Protein AF-A0A8S1B0N4-F1 (afdb_monomer)

Sequence (162 aa):
MASIFTPAFHQAATTGRGVELFKCTGIVPWNPNIFTDVDFLASDVTEREDPEENQNTQSVVSSNRKHKKSEVISSSPYKTQLEKENEQKNVPKSEPKTKKIKTVRKPKTNNKKKIWRCGGCNEVYKEPIVEDWIACNTCKEWWHENCSDYNGSGAFICNVCK

Radius of gyration: 32.25 Å; Cα contacts (8 Å, |Δi|>4): 72; chains: 1; bounding box: 68×70×71 Å

Organism: Arctia plantaginis (NCBI:txid874455)

Foldseek 3Di:
DPVVPVVVCVVCPDVVNVVVVCVVVVVADPDNPPDDVVNVVVVVVVPDPDPDPDDDDDDDDDPPDDDDDDDPPPVPVVNVVVVVVPPPPDDDDDDDDDDDDDDPDDPPPPPPDDWAAAPQPRDTDDPPDDFDWDAAPPPRHIHTPVSAPDDPDDGGHGPVRD

InterPro domains:
  IPR001965 Zinc finger, PHD-type [SM00249] (117-162)
  IPR011011 Zinc finger, FYVE/PHD-type [SSF57903] (93-162)
  IPR013083 Zinc finger, RING/FYVE/PHD-type [G3DSA:3.30.40.10] (99-162)
  IPR019786 Zinc finger, PHD-type, conserved site [PS01359] (118-161)

Secondary structure (DSSP, 8-state):
--TTHHHHHHHHS-HHHHHHHHHHH--S-SSGGGS-HHHHHHHHTT-----------------S--------TT--TTHHHHHHHHGGG---------------------------BBTTT-PBP-SSP-S-EEE-TTT--EEEGGGTT--SSS----TT--

pLDDT: mean 72.36, std 16.92, range [35.69, 93.06]

Structure (mmCIF, N/CA/C/O backbone):
data_AF-A0A8S1B0N4-F1
#
_entry.id   AF-A0A8S1B0N4-F1
#
loop_
_atom_site.group_PDB
_atom_site.id
_atom_site.type_symbol
_atom_site.label_atom_id
_atom_site.label_alt_id
_atom_site.label_comp_id
_atom_site.label_asym_id
_atom_site.label_entity_id
_atom_site.label_seq_id
_atom_site.pdbx_PDB_ins_code
_atom_site.Cartn_x
_atom_site.Cartn_y
_atom_site.Cartn_z
_atom_site.occupancy
_atom_site.B_iso_or_equiv
_atom_site.auth_seq_id
_atom_site.auth_comp_id
_atom_site.auth_asym_id
_atom_site.auth_atom_id
_atom_site.pdbx_PDB_model_num
ATOM 1 N N . MET A 1 1 ? 13.083 10.567 36.120 1.00 51.34 1 MET A N 1
ATOM 2 C CA . MET A 1 1 ? 11.897 9.700 35.935 1.00 51.34 1 MET A CA 1
ATOM 3 C C . MET A 1 1 ? 12.299 8.498 35.083 1.00 51.34 1 MET A C 1
ATOM 5 O O . MET A 1 1 ? 12.843 8.734 34.018 1.00 51.34 1 MET A O 1
ATOM 9 N N . ALA A 1 2 ? 12.082 7.251 35.528 1.00 63.72 2 ALA A N 1
ATOM 10 C CA . ALA A 1 2 ? 12.461 6.053 34.745 1.00 63.72 2 ALA A CA 1
ATOM 11 C C . ALA A 1 2 ? 11.535 4.826 34.924 1.00 63.72 2 ALA A C 1
ATOM 13 O O . ALA A 1 2 ? 11.424 4.015 34.012 1.00 63.72 2 ALA A O 1
ATOM 14 N N . SER A 1 3 ? 10.825 4.711 36.056 1.00 76.69 3 SER A N 1
ATOM 15 C CA . SER A 1 3 ? 10.069 3.503 36.458 1.00 76.69 3 SER A CA 1
ATOM 16 C C . SER A 1 3 ? 8.996 3.008 35.466 1.00 76.69 3 SER A C 1
ATOM 18 O O . SER A 1 3 ? 8.614 1.845 35.504 1.00 76.69 3 SER A O 1
ATOM 20 N N . ILE A 1 4 ? 8.511 3.867 34.562 1.00 86.62 4 ILE A N 1
ATOM 21 C CA . ILE A 1 4 ? 7.496 3.508 33.553 1.00 86.62 4 ILE A CA 1
ATOM 22 C C . ILE A 1 4 ? 8.135 2.853 32.313 1.00 86.62 4 ILE A C 1
ATOM 24 O O . ILE A 1 4 ? 7.508 2.016 31.668 1.00 86.62 4 ILE A O 1
ATOM 28 N N . PHE A 1 5 ? 9.388 3.194 31.987 1.00 87.56 5 PHE A N 1
ATOM 29 C CA . PHE A 1 5 ? 10.057 2.706 30.778 1.00 87.56 5 PHE A CA 1
ATOM 30 C C . PHE A 1 5 ? 10.358 1.207 30.860 1.00 87.56 5 PHE A C 1
ATOM 32 O O . PHE A 1 5 ? 9.980 0.459 29.966 1.00 87.56 5 PHE A O 1
ATOM 39 N N . THR A 1 6 ? 10.976 0.751 31.952 1.00 87.75 6 THR A N 1
ATOM 40 C CA . THR A 1 6 ? 11.396 -0.647 32.141 1.00 87.75 6 THR A CA 1
ATOM 41 C C . THR A 1 6 ? 10.267 -1.682 31.965 1.00 87.75 6 THR A C 1
ATOM 43 O O . THR A 1 6 ? 10.451 -2.601 31.165 1.00 87.75 6 THR A O 1
ATOM 46 N N . PRO A 1 7 ? 9.087 -1.576 32.620 1.00 89.56 7 PRO A N 1
ATOM 47 C CA . PRO A 1 7 ? 8.009 -2.550 32.425 1.00 89.56 7 PRO A CA 1
ATOM 48 C C . PRO A 1 7 ? 7.427 -2.513 31.003 1.00 89.56 7 PRO A C 1
ATOM 50 O O . PRO A 1 7 ? 7.186 -3.572 30.424 1.00 89.56 7 PRO A O 1
ATOM 53 N N . ALA A 1 8 ? 7.262 -1.325 30.410 1.00 88.38 8 ALA A N 1
ATOM 54 C CA . ALA A 1 8 ? 6.792 -1.189 29.030 1.00 88.38 8 ALA A CA 1
ATOM 55 C C . ALA A 1 8 ? 7.793 -1.786 28.024 1.00 88.38 8 ALA A C 1
ATOM 57 O O . ALA A 1 8 ? 7.397 -2.478 27.085 1.00 88.38 8 ALA A O 1
ATOM 58 N N . PHE A 1 9 ? 9.094 -1.582 28.253 1.00 90.19 9 PHE A N 1
ATOM 59 C CA . PHE A 1 9 ? 10.162 -2.151 27.439 1.00 90.19 9 PHE A CA 1
ATOM 60 C C . PHE A 1 9 ? 10.172 -3.680 27.510 1.00 90.19 9 PHE A C 1
ATOM 62 O O . PHE A 1 9 ? 10.167 -4.315 26.463 1.00 90.19 9 PHE A O 1
ATOM 69 N N . HIS A 1 10 ? 10.101 -4.294 28.698 1.00 88.25 10 HIS A N 1
ATOM 70 C CA . HIS A 1 10 ? 10.035 -5.760 28.806 1.00 88.25 10 HIS A CA 1
ATOM 71 C C . HIS A 1 10 ? 8.773 -6.353 28.155 1.00 88.25 10 HIS A C 1
ATOM 73 O O . HIS A 1 10 ? 8.847 -7.412 27.530 1.00 88.25 10 HIS A O 1
ATOM 79 N N . GLN A 1 11 ? 7.630 -5.664 28.241 1.00 87.44 11 GLN A N 1
ATOM 80 C CA . GLN A 1 11 ? 6.397 -6.094 27.576 1.00 87.44 11 GLN A CA 1
ATOM 81 C C . GLN A 1 11 ? 6.501 -6.025 26.039 1.00 87.44 11 GLN A C 1
ATOM 83 O O . GLN A 1 11 ? 5.930 -6.870 25.349 1.00 87.44 11 GLN A O 1
ATOM 88 N N . ALA A 1 12 ? 7.241 -5.054 25.493 1.00 86.56 12 ALA A N 1
ATOM 89 C CA . ALA A 1 12 ? 7.478 -4.923 24.055 1.00 86.56 12 ALA A CA 1
ATOM 90 C C . ALA A 1 12 ? 8.588 -5.862 23.540 1.00 86.56 12 ALA A C 1
ATOM 92 O O . ALA A 1 12 ? 8.402 -6.548 22.535 1.00 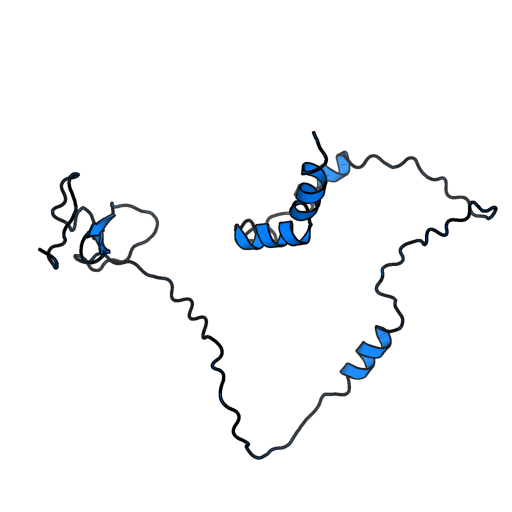86.56 12 ALA A O 1
ATOM 93 N N . ALA A 1 13 ? 9.719 -5.937 24.245 1.00 88.00 13 ALA A N 1
ATOM 94 C CA . ALA A 1 13 ? 10.935 -6.670 23.876 1.00 88.00 13 ALA A CA 1
ATOM 95 C C . ALA A 1 13 ? 10.858 -8.187 24.159 1.00 88.00 13 ALA A C 1
ATOM 97 O O . ALA A 1 13 ? 11.845 -8.826 24.519 1.00 88.00 13 ALA A O 1
ATOM 98 N N . THR A 1 14 ? 9.676 -8.784 23.999 1.00 91.62 14 THR A N 1
ATOM 99 C CA . THR A 1 14 ? 9.474 -10.233 24.114 1.00 91.62 14 THR A CA 1
ATOM 100 C C . THR A 1 14 ? 9.731 -10.907 22.764 1.00 91.62 14 THR A C 1
ATOM 102 O O . THR A 1 14 ? 9.144 -10.522 21.753 1.00 91.62 14 THR A O 1
ATOM 105 N N . THR A 1 15 ? 10.553 -11.962 22.733 1.00 83.88 15 THR A N 1
ATOM 106 C CA . THR A 1 15 ? 10.945 -12.680 21.499 1.00 83.88 15 THR A CA 1
ATOM 107 C C . THR A 1 15 ? 9.752 -13.163 20.670 1.00 83.88 15 THR A C 1
ATOM 109 O O . THR A 1 15 ? 9.739 -12.991 19.453 1.00 83.88 15 THR A O 1
ATOM 112 N N . GLY A 1 16 ? 8.702 -13.679 21.319 1.00 85.12 16 GLY A N 1
ATOM 113 C CA . GLY A 1 16 ? 7.449 -14.057 20.653 1.00 85.12 16 GLY A CA 1
ATOM 114 C C . GLY A 1 16 ? 6.786 -12.898 19.900 1.00 85.12 16 GLY A C 1
ATOM 115 O O . GLY A 1 16 ? 6.278 -13.098 18.799 1.00 85.12 16 GLY A O 1
ATOM 116 N N . ARG A 1 17 ? 6.871 -11.670 20.430 1.00 85.94 17 ARG A N 1
ATOM 117 C CA . ARG A 1 17 ? 6.343 -10.464 19.777 1.00 85.94 17 ARG A CA 1
ATOM 118 C C . ARG A 1 17 ? 7.204 -10.038 18.586 1.00 85.94 17 ARG A C 1
ATOM 120 O O . ARG A 1 17 ? 6.657 -9.616 17.574 1.00 85.94 17 ARG A O 1
ATOM 127 N N . GLY A 1 18 ? 8.521 -10.245 18.657 1.00 85.69 18 GLY A N 1
ATOM 128 C CA . GLY A 1 18 ? 9.422 -10.138 17.502 1.00 85.69 18 GLY A CA 1
ATOM 129 C C . GLY A 1 18 ? 9.050 -11.114 16.378 1.00 85.69 18 GLY A C 1
ATOM 130 O O . GLY A 1 18 ? 8.873 -10.705 15.235 1.00 85.69 18 GLY A O 1
ATOM 131 N N . VAL A 1 19 ? 8.828 -12.392 16.705 1.00 83.25 19 VAL A N 1
ATOM 132 C CA . VAL A 1 19 ? 8.385 -13.417 15.736 1.00 83.25 19 VAL A CA 1
ATOM 133 C C . VAL A 1 19 ? 7.019 -13.082 15.116 1.00 83.25 19 VAL A C 1
ATOM 135 O O . VAL A 1 19 ? 6.793 -13.350 13.936 1.00 83.25 19 VAL A O 1
ATOM 138 N N . GLU A 1 20 ? 6.099 -12.486 15.876 1.00 83.38 20 GLU A N 1
ATOM 139 C CA . GLU A 1 20 ? 4.826 -11.977 15.346 1.00 83.38 20 GLU A CA 1
ATOM 140 C C . GLU A 1 20 ? 5.002 -10.752 14.438 1.00 83.38 20 GLU A C 1
ATOM 142 O O . GLU A 1 20 ? 4.301 -10.652 13.430 1.00 83.38 20 GLU A O 1
ATOM 147 N N . LEU A 1 21 ? 5.951 -9.858 14.737 1.00 83.06 21 LEU A N 1
ATOM 148 C CA . LEU A 1 21 ? 6.275 -8.720 13.874 1.00 83.06 21 LEU A CA 1
ATOM 149 C C . LEU A 1 21 ? 6.772 -9.188 12.502 1.00 83.06 21 LEU A C 1
ATOM 151 O O . LEU A 1 21 ? 6.181 -8.776 11.511 1.00 83.06 21 LEU A O 1
ATOM 155 N N . PHE A 1 22 ? 7.746 -10.105 12.419 1.00 82.31 22 PHE A N 1
ATOM 156 C CA . PHE A 1 22 ? 8.220 -10.646 11.129 1.00 82.31 22 PHE A CA 1
ATOM 157 C C . PHE A 1 22 ? 7.095 -11.298 10.301 1.00 82.31 22 PHE A C 1
ATOM 159 O O . PHE A 1 22 ? 7.021 -11.111 9.086 1.00 82.31 22 PHE A O 1
ATOM 166 N N . LYS A 1 23 ? 6.163 -12.006 10.958 1.00 79.38 23 LYS A N 1
ATOM 167 C CA . LYS A 1 23 ? 4.968 -12.584 10.309 1.00 79.38 23 LYS A CA 1
ATOM 168 C C . LYS A 1 23 ? 3.981 -11.529 9.797 1.00 79.38 23 LYS A C 1
ATOM 170 O O . LYS A 1 23 ? 3.267 -11.800 8.837 1.00 79.38 23 LYS A O 1
ATOM 175 N N . CYS A 1 24 ? 3.904 -10.368 10.447 1.00 76.94 24 CYS A N 1
ATOM 176 C CA . CYS A 1 24 ? 2.967 -9.295 10.108 1.00 76.94 24 CYS A CA 1
ATOM 177 C C . CYS A 1 24 ? 3.533 -8.329 9.054 1.00 76.94 24 CYS A C 1
ATOM 179 O O . CYS A 1 24 ? 2.809 -7.900 8.160 1.00 76.94 24 CYS A O 1
ATOM 181 N N . THR A 1 25 ? 4.827 -8.007 9.129 1.00 79.19 25 THR A N 1
ATOM 182 C CA . THR A 1 25 ? 5.507 -7.108 8.182 1.00 79.19 25 THR A CA 1
ATOM 183 C C . THR A 1 25 ? 5.830 -7.772 6.848 1.00 79.19 25 THR A C 1
ATOM 185 O O . THR A 1 25 ? 6.116 -7.072 5.882 1.00 79.19 25 THR A O 1
ATOM 188 N N . GLY A 1 26 ? 5.824 -9.108 6.785 1.00 73.50 26 GLY A N 1
ATOM 189 C CA . GLY A 1 26 ? 6.269 -9.844 5.603 1.00 73.50 26 GLY A CA 1
ATOM 190 C C . GLY A 1 26 ? 7.785 -9.792 5.389 1.00 73.50 26 GLY A C 1
ATOM 191 O O . GLY A 1 26 ? 8.249 -10.162 4.314 1.00 73.50 26 GLY A O 1
ATOM 192 N N . ILE A 1 27 ? 8.564 -9.372 6.397 1.00 78.62 27 ILE A N 1
ATOM 193 C CA . ILE A 1 27 ? 10.034 -9.430 6.382 1.00 78.62 27 ILE A CA 1
ATOM 194 C C . ILE A 1 27 ? 10.455 -10.883 6.654 1.00 78.62 27 ILE A C 1
ATOM 196 O O . ILE A 1 27 ? 10.938 -11.246 7.725 1.00 78.62 27 ILE A O 1
ATOM 200 N N . VAL A 1 28 ? 10.200 -11.730 5.660 1.00 73.69 28 VAL A N 1
ATOM 201 C CA . VAL A 1 28 ? 10.641 -13.119 5.551 1.00 73.69 28 VAL A CA 1
ATOM 202 C C . VAL A 1 28 ? 11.097 -13.301 4.102 1.00 73.69 28 VAL A C 1
ATOM 204 O O . VAL A 1 28 ? 10.312 -13.011 3.196 1.00 73.69 28 VAL A O 1
ATOM 207 N N . PRO A 1 29 ? 12.335 -13.754 3.842 1.00 71.50 29 PRO A N 1
ATOM 208 C CA . PRO A 1 29 ? 12.794 -14.001 2.482 1.00 71.50 29 PRO A CA 1
ATOM 209 C C . PRO A 1 29 ? 11.877 -14.954 1.710 1.00 71.50 29 PRO A C 1
ATOM 211 O O . PRO A 1 29 ? 11.521 -16.024 2.201 1.00 71.50 29 PRO A O 1
ATOM 214 N N . TRP A 1 30 ? 11.540 -14.595 0.467 1.00 74.06 30 TRP A N 1
ATOM 215 C CA . TRP A 1 30 ? 10.764 -15.465 -0.427 1.00 74.06 30 TRP A CA 1
ATOM 216 C C . TRP A 1 30 ? 11.502 -16.778 -0.747 1.00 74.06 30 TRP A C 1
ATOM 218 O O . TRP A 1 30 ? 10.879 -17.826 -0.903 1.00 74.06 30 TRP A O 1
ATOM 228 N N . ASN A 1 31 ? 12.837 -16.726 -0.802 1.00 83.31 31 ASN A N 1
ATOM 229 C CA . ASN A 1 31 ? 13.703 -17.900 -0.769 1.00 83.31 31 ASN A CA 1
ATOM 230 C C . ASN A 1 31 ? 14.249 -18.070 0.665 1.00 83.31 31 ASN A C 1
ATOM 232 O O . ASN A 1 31 ? 15.051 -17.232 1.075 1.00 83.31 31 ASN A O 1
ATOM 236 N N . PRO A 1 32 ? 13.881 -19.124 1.420 1.00 80.44 32 PRO A N 1
ATOM 237 C CA . PRO A 1 32 ? 14.426 -19.351 2.763 1.00 80.44 32 PRO A CA 1
ATOM 238 C C . PRO A 1 32 ? 15.937 -19.629 2.746 1.00 80.44 32 PRO A C 1
ATOM 240 O O . PRO A 1 32 ? 16.618 -19.333 3.720 1.00 80.44 32 PRO A O 1
ATOM 243 N N . ASN A 1 33 ? 16.464 -20.116 1.619 1.00 84.31 33 ASN A N 1
ATOM 244 C CA . ASN A 1 33 ? 17.877 -20.417 1.403 1.00 84.31 33 ASN A CA 1
ATOM 245 C C . ASN A 1 33 ? 18.588 -19.241 0.698 1.00 84.31 33 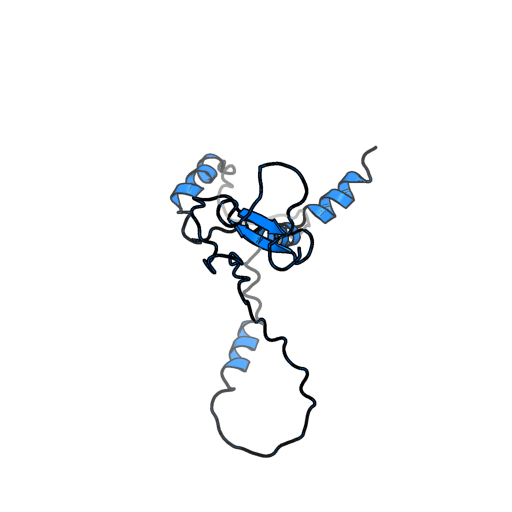ASN A C 1
ATOM 247 O O . ASN A 1 33 ? 19.387 -19.460 -0.212 1.00 84.31 33 ASN A O 1
ATOM 251 N N . ILE A 1 34 ? 18.211 -17.990 1.007 1.00 87.50 34 ILE A N 1
ATOM 252 C CA . ILE A 1 34 ? 18.908 -16.796 0.488 1.00 87.50 34 ILE A CA 1
ATOM 253 C C . ILE A 1 34 ? 20.172 -16.474 1.290 1.00 87.50 34 ILE A C 1
ATOM 255 O O . ILE A 1 34 ? 21.099 -15.893 0.743 1.00 87.50 34 ILE A O 1
ATOM 259 N N . PHE A 1 35 ? 20.189 -16.859 2.568 1.00 86.56 35 PHE A N 1
ATOM 260 C CA . PHE A 1 35 ? 21.353 -16.771 3.437 1.00 86.56 35 PHE A CA 1
ATOM 261 C C . PHE A 1 35 ? 22.080 -18.112 3.419 1.00 86.56 35 PHE A C 1
ATOM 263 O O . PHE A 1 35 ? 21.452 -19.172 3.502 1.00 86.56 35 PHE A O 1
ATOM 270 N N . THR A 1 36 ? 23.396 -18.047 3.305 1.00 88.44 36 THR A N 1
ATOM 271 C CA . THR A 1 36 ? 24.329 -19.171 3.347 1.00 88.44 36 THR A CA 1
ATOM 272 C C . THR A 1 36 ? 25.183 -19.072 4.606 1.00 88.44 36 THR A C 1
ATOM 274 O O . THR A 1 36 ? 25.275 -18.006 5.208 1.00 88.44 36 THR A O 1
ATOM 277 N N . ASP A 1 37 ? 25.864 -20.151 4.991 1.00 87.25 37 ASP A N 1
ATOM 278 C CA . ASP A 1 37 ? 26.751 -20.140 6.165 1.00 87.25 37 ASP A CA 1
ATOM 279 C C . ASP A 1 37 ? 27.867 -19.073 6.050 1.00 87.25 37 ASP A C 1
ATOM 281 O O . ASP A 1 37 ? 28.323 -18.528 7.051 1.00 87.25 37 ASP A O 1
ATOM 285 N N . VAL A 1 38 ? 28.241 -18.694 4.817 1.00 88.69 38 VAL A N 1
ATOM 286 C CA . VAL A 1 38 ? 29.211 -17.624 4.514 1.00 88.69 38 VAL A CA 1
ATOM 287 C C . VAL A 1 38 ? 28.724 -16.250 4.988 1.00 88.69 38 VAL A C 1
ATOM 289 O O . VAL A 1 38 ? 29.532 -15.444 5.447 1.00 88.69 38 VAL A O 1
ATOM 292 N N . ASP A 1 39 ? 27.416 -15.986 4.925 1.00 89.50 39 ASP A N 1
ATOM 293 C CA . ASP A 1 39 ? 26.814 -14.721 5.369 1.00 89.50 39 ASP A CA 1
ATOM 294 C C . ASP A 1 39 ? 26.852 -14.558 6.901 1.00 89.50 39 ASP A C 1
ATOM 296 O O . ASP A 1 39 ? 26.730 -13.442 7.409 1.00 89.50 39 ASP A O 1
ATOM 300 N N . PHE A 1 40 ? 27.050 -15.658 7.640 1.00 87.62 40 PHE A N 1
ATOM 301 C CA . PHE A 1 40 ? 27.140 -15.660 9.100 1.00 87.62 40 PHE A CA 1
ATOM 302 C C . PHE A 1 40 ? 28.573 -15.532 9.631 1.00 87.62 40 PHE A C 1
ATOM 304 O O . PHE A 1 40 ? 28.723 -15.069 10.751 1.00 87.62 40 PHE A O 1
ATOM 311 N N . LEU A 1 41 ? 29.623 -15.791 8.836 1.00 87.31 41 LEU A N 1
ATOM 312 C CA . LEU A 1 41 ? 31.041 -15.738 9.270 1.00 87.31 41 LEU A CA 1
ATOM 313 C C . LEU A 1 41 ? 31.475 -14.409 9.930 1.00 87.31 41 LEU A C 1
ATOM 315 O O . LEU A 1 41 ? 32.516 -14.336 10.582 1.00 87.31 41 LEU A O 1
ATOM 319 N N . ALA A 1 42 ? 30.695 -13.338 9.765 1.00 87.88 42 ALA A N 1
ATOM 320 C CA . ALA A 1 42 ? 30.895 -12.072 10.459 1.00 87.88 42 ALA A CA 1
ATOM 321 C C . ALA A 1 42 ? 30.602 -12.127 11.977 1.00 87.88 42 ALA A C 1
ATOM 323 O O . ALA A 1 42 ? 31.127 -11.278 12.700 1.00 87.88 42 ALA A O 1
ATOM 324 N N . SER A 1 43 ? 29.804 -13.083 12.481 1.00 82.94 43 SER A N 1
ATOM 325 C CA . SER A 1 43 ? 29.629 -13.286 13.930 1.00 82.94 43 SER A CA 1
ATOM 326 C C . SER A 1 43 ? 30.882 -13.853 14.577 1.00 82.94 43 SER A C 1
ATOM 328 O O . SER A 1 43 ? 31.285 -13.375 15.634 1.00 82.94 43 SER A O 1
ATOM 330 N N . ASP A 1 44 ? 31.529 -14.805 13.916 1.00 84.06 44 ASP A N 1
ATOM 331 C CA . ASP A 1 44 ? 32.626 -15.613 14.450 1.00 84.06 44 ASP A CA 1
ATOM 332 C C . ASP A 1 44 ? 33.843 -14.733 14.784 1.00 84.06 44 ASP A C 1
ATOM 334 O O . ASP A 1 44 ? 34.484 -14.894 15.815 1.00 84.06 44 ASP A O 1
ATOM 338 N N . VAL A 1 45 ? 34.089 -13.694 13.976 1.00 83.88 45 VAL A N 1
ATOM 339 C CA . VAL A 1 45 ? 35.126 -12.666 14.216 1.00 83.88 45 VAL A CA 1
ATOM 340 C C . VAL A 1 45 ? 34.831 -11.803 15.461 1.00 83.88 45 VAL A C 1
ATOM 342 O O . VAL A 1 45 ? 35.713 -11.106 15.968 1.00 83.88 45 VAL A O 1
ATOM 345 N N . THR A 1 46 ? 33.594 -11.824 15.966 1.00 81.75 46 THR A N 1
ATOM 346 C CA . THR A 1 46 ? 33.169 -11.115 17.186 1.00 81.75 46 THR A CA 1
ATOM 347 C C . THR A 1 46 ? 32.993 -12.021 18.404 1.00 81.75 46 THR A C 1
ATOM 349 O O . THR A 1 46 ? 32.927 -11.498 19.522 1.00 81.75 46 THR A O 1
ATOM 352 N N . GLU A 1 47 ? 32.981 -13.347 18.223 1.00 79.94 47 GLU A N 1
ATOM 353 C CA . GLU A 1 47 ? 33.082 -14.303 19.324 1.00 79.94 47 GLU A CA 1
ATOM 354 C C . GLU A 1 47 ? 34.501 -14.245 19.896 1.00 79.94 47 GLU A C 1
ATOM 356 O O . GLU A 1 47 ? 35.448 -14.856 19.406 1.00 79.94 47 GLU A O 1
ATOM 361 N N . ARG A 1 48 ? 34.662 -13.447 20.954 1.00 78.69 48 ARG A N 1
ATOM 362 C CA . ARG A 1 48 ? 35.868 -13.507 21.777 1.00 78.69 48 ARG A CA 1
ATOM 363 C C . ARG A 1 48 ? 35.860 -14.847 22.488 1.00 78.69 48 ARG A C 1
ATOM 365 O O . ARG A 1 48 ? 34.914 -15.126 23.218 1.00 78.69 48 ARG A O 1
ATOM 372 N N . GLU A 1 49 ? 36.926 -15.612 22.305 1.00 74.88 49 GLU A N 1
ATOM 373 C CA . GLU A 1 49 ? 37.210 -16.806 23.094 1.00 74.88 49 GLU A CA 1
ATOM 374 C C . GLU A 1 49 ? 37.097 -16.446 24.586 1.00 74.88 49 GLU A C 1
ATOM 376 O O . GLU A 1 49 ? 37.870 -15.629 25.100 1.00 74.88 49 GLU A O 1
ATOM 381 N N . ASP A 1 50 ? 36.098 -17.009 25.276 1.00 70.56 50 ASP A N 1
ATOM 382 C CA . ASP A 1 50 ? 36.029 -16.925 26.734 1.00 70.56 50 ASP A CA 1
ATOM 383 C C . ASP A 1 50 ? 37.316 -17.562 27.291 1.00 70.56 50 ASP A C 1
ATOM 385 O O . ASP A 1 50 ? 37.676 -18.665 26.867 1.00 70.56 50 ASP A O 1
ATOM 389 N N . PRO A 1 51 ? 38.043 -16.889 28.203 1.00 72.00 51 PRO A N 1
ATOM 390 C CA . PRO A 1 51 ? 39.385 -17.306 28.600 1.00 72.00 51 PRO A CA 1
ATOM 391 C C . PRO A 1 51 ? 39.358 -18.722 29.182 1.00 72.00 51 PRO A C 1
ATOM 393 O O . PRO A 1 51 ? 38.685 -18.960 30.185 1.00 72.00 51 PRO A O 1
ATOM 396 N N . GLU A 1 52 ? 40.084 -19.642 28.534 1.00 65.06 52 GLU A N 1
ATOM 397 C CA . GLU A 1 52 ? 39.911 -21.092 28.684 1.00 65.06 52 GLU A CA 1
ATOM 398 C C . GLU A 1 52 ? 39.803 -21.551 30.151 1.00 65.06 52 GLU A C 1
ATOM 400 O O . GLU A 1 52 ? 40.772 -21.491 30.918 1.00 65.06 52 GLU A O 1
ATOM 405 N N . GLU A 1 53 ? 38.636 -22.079 30.546 1.00 57.69 53 GLU A N 1
ATOM 406 C CA . GLU A 1 53 ? 38.477 -22.720 31.855 1.00 57.69 53 GLU A CA 1
ATOM 407 C C . GLU A 1 53 ? 39.226 -24.065 31.850 1.00 57.69 53 GLU A C 1
ATOM 409 O O . GLU A 1 53 ? 38.713 -25.106 31.432 1.00 57.69 53 GLU A O 1
ATOM 414 N N . ASN A 1 54 ? 40.491 -23.997 32.274 1.00 60.50 54 ASN A N 1
ATOM 415 C CA . ASN A 1 54 ? 41.480 -25.071 32.235 1.00 60.50 54 ASN A CA 1
ATOM 416 C C . ASN A 1 54 ? 40.924 -26.408 32.763 1.00 60.50 54 ASN A C 1
ATOM 418 O O . ASN A 1 54 ? 40.586 -26.554 33.942 1.00 60.50 54 ASN A O 1
ATOM 422 N N . GLN A 1 55 ? 40.852 -27.400 31.873 1.00 65.62 55 GLN A N 1
ATOM 423 C CA . GLN A 1 55 ? 40.195 -28.678 32.125 1.00 65.62 55 GLN A CA 1
ATOM 424 C C . GLN A 1 55 ? 41.040 -29.595 33.020 1.00 65.62 55 GLN A C 1
ATOM 426 O O . GLN A 1 55 ? 41.756 -30.472 32.536 1.00 65.62 55 GLN A O 1
ATOM 431 N N . ASN A 1 56 ? 40.896 -29.470 34.342 1.00 55.66 56 ASN A N 1
ATOM 432 C CA . ASN A 1 56 ? 41.329 -30.519 35.265 1.00 55.66 56 ASN A CA 1
ATOM 433 C C . ASN A 1 56 ? 40.240 -30.885 36.285 1.00 55.66 56 ASN A C 1
ATOM 435 O O . ASN A 1 56 ? 39.636 -30.038 36.940 1.00 55.66 56 ASN A O 1
ATOM 439 N N . THR A 1 57 ? 39.970 -32.182 36.406 1.00 57.91 57 THR A N 1
ATOM 440 C CA . THR A 1 57 ? 38.867 -32.729 37.197 1.00 57.91 57 THR A CA 1
ATOM 441 C C . THR A 1 57 ? 39.282 -33.037 38.634 1.00 57.91 57 THR A C 1
ATOM 443 O O . THR A 1 57 ? 40.066 -33.966 38.830 1.00 57.91 57 THR A O 1
ATOM 446 N N . GLN A 1 58 ? 38.657 -32.387 39.628 1.00 52.09 58 GLN A N 1
ATOM 447 C CA . GLN A 1 58 ? 38.031 -33.039 40.802 1.00 52.09 58 GLN A CA 1
ATOM 448 C C . GLN A 1 58 ? 37.377 -32.034 41.778 1.00 52.09 58 GLN A C 1
ATOM 450 O O . GLN A 1 58 ? 37.615 -30.833 41.730 1.00 52.09 58 GLN A O 1
ATOM 455 N N . SER A 1 59 ? 36.499 -32.546 42.648 1.00 47.94 59 SER A N 1
ATOM 456 C CA . SER A 1 59 ? 35.868 -31.850 43.790 1.00 47.94 59 SER A CA 1
ATOM 457 C C . SER A 1 59 ? 36.890 -31.428 44.866 1.00 47.94 59 SER A C 1
ATOM 459 O O . SER A 1 59 ? 37.942 -32.049 44.941 1.00 47.94 59 SER A O 1
ATOM 461 N N . VAL A 1 60 ? 36.663 -30.491 45.801 1.00 42.78 60 VAL A N 1
ATOM 462 C CA . VAL A 1 60 ? 35.450 -29.848 46.392 1.00 42.78 60 VAL A CA 1
ATOM 463 C C . VAL A 1 60 ? 35.796 -28.354 46.720 1.00 42.78 60 VAL A C 1
ATOM 465 O O . VAL A 1 60 ? 36.893 -27.931 46.387 1.00 42.78 60 VAL A O 1
ATOM 468 N N . VAL A 1 61 ? 35.003 -27.446 47.325 1.00 43.88 61 VAL A N 1
ATOM 469 C CA . VAL A 1 61 ? 33.841 -27.489 48.253 1.00 43.88 61 VAL A CA 1
ATOM 470 C C . VAL A 1 61 ? 32.777 -26.429 47.854 1.00 43.88 61 VAL A C 1
ATOM 472 O O . VAL A 1 61 ? 33.018 -25.548 47.038 1.00 43.88 61 VAL A O 1
ATOM 475 N N . SER A 1 62 ? 31.581 -26.508 48.444 1.00 44.56 62 SER A N 1
ATOM 476 C CA . SER A 1 62 ? 30.413 -25.627 48.273 1.00 44.56 62 SER A CA 1
ATOM 477 C C . SER A 1 62 ? 30.614 -24.109 48.469 1.00 44.56 62 SER A C 1
ATOM 479 O O . SER A 1 62 ? 30.955 -23.660 49.560 1.00 44.56 62 SER A O 1
ATOM 481 N N . SER A 1 63 ? 30.080 -23.322 47.527 1.00 47.16 63 SER A N 1
ATOM 482 C CA . SER A 1 63 ? 29.114 -22.263 47.870 1.00 47.16 63 SER A CA 1
ATOM 483 C C . SER A 1 63 ? 27.727 -22.700 47.386 1.00 47.16 63 SER A C 1
ATOM 485 O O . SER A 1 63 ? 27.578 -23.212 46.276 1.00 47.16 63 SER A O 1
ATOM 487 N N . ASN A 1 64 ? 26.705 -22.619 48.240 1.00 53.41 64 ASN A N 1
ATOM 488 C CA . ASN A 1 64 ? 25.525 -23.485 48.112 1.00 53.41 64 ASN A CA 1
ATOM 489 C C . ASN A 1 64 ? 24.388 -22.896 47.248 1.00 53.41 64 ASN A C 1
ATOM 491 O O . ASN A 1 64 ? 23.270 -22.685 47.723 1.00 53.41 64 ASN A O 1
ATOM 495 N N . ARG A 1 65 ? 24.651 -22.680 45.953 1.00 52.47 65 ARG A N 1
ATOM 496 C CA . ARG A 1 65 ? 23.604 -22.574 44.918 1.00 52.47 65 ARG A CA 1
ATOM 497 C C . ARG A 1 65 ? 23.859 -23.591 43.811 1.00 52.47 65 ARG A C 1
ATOM 499 O O . ARG A 1 65 ? 24.795 -23.464 43.032 1.00 52.47 65 ARG A O 1
ATOM 506 N N . LYS A 1 66 ? 22.996 -24.609 43.742 1.00 48.41 66 LYS A N 1
ATOM 507 C CA . LYS A 1 66 ? 23.085 -25.720 42.784 1.00 48.41 66 LYS A CA 1
ATOM 508 C C . LYS A 1 66 ? 22.685 -25.271 41.375 1.00 48.41 66 LYS A C 1
ATOM 510 O O . LYS A 1 66 ? 21.562 -25.528 40.941 1.00 48.41 66 LYS A O 1
ATOM 515 N N . HIS A 1 67 ? 23.599 -24.617 40.663 1.00 52.12 67 HIS A N 1
ATOM 516 C CA . HIS A 1 67 ? 23.450 -24.393 39.228 1.00 52.12 67 HIS A CA 1
ATOM 517 C C . HIS A 1 67 ? 23.568 -25.746 38.512 1.00 52.12 67 HIS A C 1
ATOM 519 O O . HIS A 1 67 ? 24.626 -26.374 38.524 1.00 52.12 67 HIS A O 1
ATOM 525 N N . LYS A 1 68 ? 22.468 -26.248 37.944 1.00 65.50 68 LYS A N 1
ATOM 526 C CA . LYS A 1 68 ? 22.515 -27.450 37.103 1.00 65.50 68 LYS A CA 1
ATOM 527 C C . LYS A 1 68 ? 23.080 -27.068 35.738 1.00 65.50 68 LYS A C 1
ATOM 529 O O . LYS A 1 68 ? 22.679 -26.047 35.184 1.00 65.50 68 LYS A O 1
ATOM 534 N N . LYS A 1 69 ? 23.949 -27.910 35.169 1.00 54.62 69 LYS A N 1
ATOM 535 C CA . LYS A 1 69 ? 24.228 -27.859 33.728 1.00 54.62 69 LYS A CA 1
ATOM 536 C C . LYS A 1 69 ? 22.912 -28.110 32.988 1.00 54.62 69 LYS A C 1
ATOM 538 O O . LYS A 1 69 ? 22.168 -29.018 33.363 1.00 54.62 69 LYS A O 1
ATOM 543 N N . SER A 1 70 ? 22.616 -27.312 31.969 1.00 54.59 70 SER A N 1
ATOM 544 C CA . SER A 1 70 ? 21.463 -27.534 31.101 1.00 54.59 70 SER A CA 1
ATOM 545 C C . SER A 1 70 ? 21.781 -28.643 30.101 1.00 54.59 70 SER 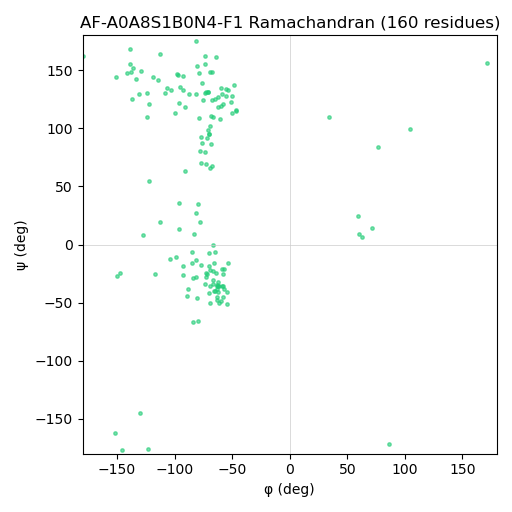A C 1
ATOM 547 O O . SER A 1 70 ? 22.100 -28.384 28.943 1.00 54.59 70 SER A O 1
ATOM 549 N N . GLU A 1 71 ? 21.672 -29.892 30.559 1.00 54.22 71 GLU A N 1
ATOM 550 C CA . GLU A 1 71 ? 21.314 -30.990 29.660 1.00 54.22 71 GLU A CA 1
ATOM 551 C C . GLU A 1 71 ? 20.094 -30.559 28.833 1.00 54.22 71 GLU A C 1
ATOM 553 O O . GLU A 1 71 ? 19.163 -29.945 29.369 1.00 54.22 71 GLU A O 1
ATOM 558 N N . VAL A 1 72 ? 20.100 -30.845 27.528 1.00 50.38 72 VAL A N 1
ATOM 559 C CA . VAL A 1 72 ? 19.014 -30.431 26.631 1.00 50.38 72 VAL A CA 1
ATOM 560 C C . VAL A 1 72 ? 17.700 -31.006 27.155 1.00 50.38 72 VAL A C 1
ATOM 562 O O . VAL A 1 72 ? 17.561 -32.225 27.252 1.00 50.38 72 VAL A O 1
ATOM 565 N N . ILE A 1 73 ? 16.730 -30.135 27.463 1.00 51.00 73 ILE A N 1
ATOM 566 C CA . ILE A 1 73 ? 15.450 -30.478 28.113 1.00 51.00 73 ILE A CA 1
ATOM 567 C C . ILE A 1 73 ? 14.536 -31.223 27.120 1.00 51.00 73 ILE A C 1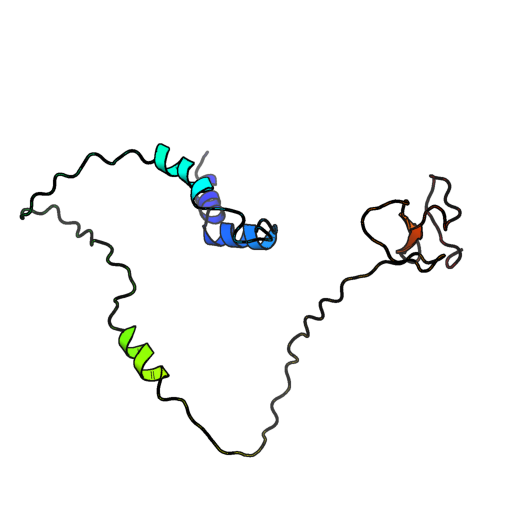
ATOM 569 O O . ILE A 1 73 ? 13.539 -30.712 26.617 1.00 51.00 73 ILE A O 1
ATOM 573 N N . SER A 1 74 ? 14.937 -32.450 26.798 1.00 49.22 74 SER A N 1
ATOM 574 C CA . SER A 1 74 ? 14.357 -33.337 25.786 1.00 49.22 74 SER A CA 1
ATOM 575 C C . SER A 1 74 ? 14.532 -34.818 26.149 1.00 49.22 74 SER A C 1
ATOM 577 O O . SER A 1 74 ? 13.662 -35.620 25.818 1.00 49.22 74 SER A O 1
ATOM 579 N N . SER A 1 75 ? 15.571 -35.165 26.924 1.00 58.38 75 SER A N 1
ATOM 580 C CA . SER A 1 75 ? 15.804 -36.486 27.536 1.00 58.38 75 SER A CA 1
ATOM 581 C C . SER A 1 75 ? 14.951 -36.748 28.793 1.00 58.38 75 SER A C 1
ATOM 583 O O . SER A 1 75 ? 15.249 -37.639 29.586 1.00 58.38 75 SER A O 1
ATOM 585 N N . SER A 1 76 ? 13.857 -36.000 28.984 1.00 66.00 76 SER A N 1
ATOM 586 C CA . SER A 1 76 ? 12.882 -36.294 30.040 1.00 66.00 76 SER A CA 1
ATOM 587 C C . SER A 1 76 ? 12.251 -37.674 29.794 1.00 66.00 76 SER A C 1
ATOM 589 O O . SER A 1 76 ? 11.700 -37.890 28.708 1.00 66.00 76 SER A O 1
ATOM 591 N N . PRO A 1 77 ? 12.255 -38.601 30.776 1.00 62.62 77 PRO A N 1
ATOM 592 C CA . PRO A 1 77 ? 11.848 -39.999 30.575 1.00 62.62 77 PRO A CA 1
ATOM 593 C C . PRO A 1 77 ? 10.364 -40.188 30.211 1.00 62.62 77 PRO A C 1
ATOM 595 O O . PRO A 1 77 ? 9.943 -41.290 29.870 1.00 62.62 77 PRO A O 1
ATOM 598 N N . TYR A 1 78 ? 9.570 -39.115 30.247 1.00 55.72 78 TYR A N 1
ATOM 599 C CA . TYR A 1 78 ? 8.184 -39.091 29.783 1.00 55.72 78 TYR A CA 1
ATOM 600 C C . TYR A 1 78 ? 8.061 -39.125 28.246 1.00 55.72 78 TYR A C 1
ATOM 602 O O . TYR A 1 78 ? 7.085 -39.652 27.710 1.00 55.72 78 TYR A O 1
ATOM 610 N N . LYS A 1 79 ? 9.058 -38.611 27.507 1.00 57.62 79 LYS A N 1
ATOM 611 C CA . LYS A 1 79 ? 9.007 -38.539 26.034 1.00 57.62 79 LYS A CA 1
ATOM 612 C C . LYS A 1 79 ? 8.952 -39.936 25.399 1.00 57.62 79 LYS A C 1
ATOM 614 O O . LYS A 1 79 ? 8.078 -40.215 24.581 1.00 57.62 79 LYS A O 1
ATOM 619 N N . THR A 1 80 ? 9.796 -40.845 25.886 1.00 59.06 80 THR A N 1
ATOM 620 C CA . THR A 1 80 ? 9.894 -42.247 25.446 1.00 59.06 80 THR A CA 1
ATOM 621 C C . THR A 1 80 ? 8.693 -43.117 25.844 1.00 59.06 80 THR A C 1
ATOM 623 O O . THR A 1 80 ? 8.620 -44.280 25.442 1.00 59.06 80 THR A O 1
ATOM 626 N N . GLN A 1 81 ? 7.764 -42.590 26.652 1.00 62.19 81 GLN A N 1
ATOM 627 C CA . GLN A 1 81 ? 6.485 -43.235 26.969 1.00 62.19 81 GLN A CA 1
ATOM 628 C C . GLN A 1 81 ? 5.405 -42.829 25.954 1.00 62.19 81 GLN A C 1
ATOM 630 O O . GLN A 1 81 ? 4.711 -43.697 25.430 1.00 62.19 81 GLN A O 1
ATOM 635 N N . LEU A 1 82 ? 5.327 -41.538 25.607 1.00 55.50 82 LEU A N 1
ATOM 636 C CA . LEU A 1 82 ? 4.381 -41.009 24.614 1.00 55.50 82 LEU A CA 1
ATOM 637 C C . LEU A 1 82 ? 4.616 -41.569 23.203 1.00 55.50 82 LEU A C 1
ATOM 639 O O . LEU A 1 82 ? 3.658 -41.859 22.490 1.00 55.50 82 LEU A O 1
ATOM 643 N N . GLU A 1 83 ? 5.877 -41.754 22.805 1.00 59.50 83 GLU A N 1
ATOM 644 C CA . GLU A 1 83 ? 6.227 -42.310 21.489 1.00 59.50 83 GLU A CA 1
ATOM 645 C C . GLU A 1 83 ? 5.696 -43.755 21.331 1.00 59.50 83 GLU A C 1
ATOM 647 O O . GLU A 1 83 ? 5.089 -44.083 20.312 1.00 59.50 83 GLU A O 1
ATOM 652 N N . LYS A 1 84 ? 5.784 -44.583 22.384 1.00 57.91 84 LYS A N 1
ATOM 653 C CA . LYS A 1 84 ? 5.335 -45.992 22.377 1.00 57.91 84 LYS A CA 1
ATOM 654 C C . LYS A 1 84 ? 3.814 -46.180 22.385 1.00 57.91 84 LYS A C 1
ATOM 656 O O . LYS A 1 84 ? 3.331 -47.216 21.934 1.00 57.91 84 LYS A O 1
ATOM 661 N N . GLU A 1 85 ? 3.043 -45.211 22.882 1.00 56.31 85 GLU A N 1
ATOM 662 C CA . GLU A 1 85 ? 1.570 -45.292 22.881 1.00 56.31 85 GLU A CA 1
ATOM 663 C C . GLU A 1 85 ? 0.940 -44.892 21.529 1.00 56.31 85 GLU A C 1
ATOM 665 O O . GLU A 1 85 ? -0.254 -45.117 21.292 1.00 56.31 85 GLU A O 1
ATOM 670 N N . ASN A 1 86 ? 1.733 -44.282 20.641 1.00 54.94 86 ASN A N 1
ATOM 671 C CA . ASN A 1 86 ? 1.263 -43.731 19.370 1.00 54.94 86 ASN A CA 1
ATOM 672 C C . ASN A 1 86 ? 1.391 -44.725 18.197 1.00 54.94 86 ASN A C 1
ATOM 674 O O . ASN A 1 86 ? 0.607 -44.672 17.252 1.00 54.94 86 ASN A O 1
ATOM 678 N N . GLU A 1 87 ? 2.327 -45.679 18.265 1.00 53.81 87 GLU A N 1
ATOM 679 C CA . GLU A 1 87 ? 2.561 -46.656 17.186 1.00 53.81 87 GLU A CA 1
ATOM 680 C C . GLU A 1 87 ? 1.444 -47.713 17.055 1.00 53.81 87 GLU A C 1
ATOM 682 O O . GLU A 1 87 ? 1.197 -48.223 15.964 1.00 53.81 87 GLU A O 1
ATOM 687 N N . GLN A 1 88 ? 0.704 -48.011 18.131 1.00 48.94 88 GLN A N 1
ATOM 688 C CA . GLN A 1 88 ? -0.270 -49.120 18.173 1.00 48.94 88 GLN A CA 1
ATOM 689 C C . GLN A 1 88 ? -1.665 -48.807 17.586 1.00 48.94 88 GLN A C 1
ATOM 691 O O . GLN A 1 88 ? -2.592 -49.598 17.757 1.00 48.94 88 GLN A O 1
ATOM 696 N N . LYS A 1 89 ? -1.865 -47.654 16.927 1.00 40.78 89 LYS A N 1
ATOM 697 C CA . LYS A 1 89 ? -3.200 -47.177 16.480 1.00 40.78 89 LYS A CA 1
ATOM 698 C C . LYS A 1 89 ? -3.400 -47.137 14.952 1.00 40.78 89 LYS A C 1
ATOM 700 O O . LYS A 1 89 ? -4.344 -46.523 14.465 1.00 40.78 89 LYS A O 1
ATOM 705 N N . ASN A 1 90 ? -2.567 -47.868 14.207 1.00 44.34 90 ASN A N 1
ATOM 706 C CA . ASN A 1 90 ? -2.852 -48.358 12.849 1.00 44.34 90 ASN A CA 1
ATOM 707 C C . ASN A 1 90 ? -2.907 -49.907 12.932 1.00 44.34 90 ASN A C 1
ATOM 709 O O . ASN A 1 90 ? -2.117 -50.482 13.669 1.00 44.34 90 ASN A O 1
ATOM 713 N N . VAL A 1 91 ? -3.772 -50.676 12.253 1.00 45.72 91 VAL A N 1
ATOM 714 C CA . VAL A 1 91 ? -4.524 -50.432 11.003 1.00 45.72 91 VAL A CA 1
ATOM 715 C C . VAL A 1 91 ? -6.055 -50.777 11.189 1.00 45.72 91 VAL A C 1
ATOM 717 O O . VAL A 1 91 ? -6.553 -50.404 12.248 1.00 45.72 91 VAL A O 1
ATOM 720 N N . PRO A 1 92 ? -6.910 -51.313 10.264 1.00 44.59 92 PRO A N 1
ATOM 721 C CA . PRO A 1 92 ? -8.208 -50.653 10.003 1.00 44.59 92 PRO A CA 1
ATOM 722 C C . PRO A 1 92 ? -9.507 -51.491 10.195 1.00 44.59 92 PRO A C 1
ATOM 724 O O . PRO A 1 92 ? -9.468 -52.693 10.437 1.00 44.59 92 PRO A O 1
ATOM 727 N N . LYS A 1 93 ? -10.645 -50.843 9.845 1.00 35.69 93 LYS A N 1
ATOM 728 C CA . LYS A 1 93 ? -11.826 -51.389 9.109 1.00 35.69 93 LYS A CA 1
ATOM 729 C C . LYS A 1 93 ? -13.109 -51.712 9.907 1.00 35.69 93 LYS A C 1
ATOM 731 O O . LYS A 1 93 ? -13.277 -52.824 10.392 1.00 35.69 93 LYS A O 1
ATOM 736 N N . SER A 1 94 ? -14.094 -50.802 9.873 1.00 41.06 94 SER A N 1
ATOM 737 C CA . SER A 1 94 ? -15.487 -51.049 9.400 1.00 41.06 94 SER A CA 1
ATOM 738 C C . SER A 1 94 ? -16.441 -49.863 9.674 1.00 41.06 94 SER A C 1
ATOM 740 O O . SER A 1 94 ? -16.187 -49.018 10.526 1.00 41.06 94 SER A O 1
ATOM 742 N N . GLU A 1 95 ? -17.523 -49.779 8.892 1.00 45.41 95 GLU A N 1
ATOM 743 C CA . GLU A 1 95 ? -18.663 -48.849 9.046 1.00 45.41 95 GLU A CA 1
ATOM 744 C C . GLU A 1 95 ? -19.676 -49.389 10.109 1.00 45.41 95 GLU A C 1
ATOM 746 O O . GLU A 1 95 ? -19.485 -50.540 10.510 1.00 45.41 95 GLU A O 1
ATOM 751 N N . PRO A 1 96 ? -20.783 -48.704 10.540 1.00 42.34 96 PRO A N 1
ATOM 752 C CA . PRO A 1 96 ? -21.476 -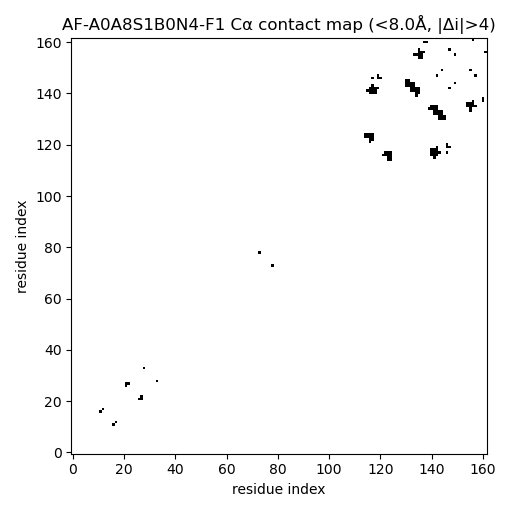47.580 9.876 1.00 42.34 96 PRO A CA 1
ATOM 753 C C . PRO A 1 96 ? -22.243 -46.553 10.779 1.00 42.34 96 PRO A C 1
ATOM 755 O O . PRO A 1 96 ? -22.117 -46.517 11.997 1.00 42.34 96 PRO A O 1
ATOM 758 N N . LYS A 1 97 ? -23.149 -45.779 10.143 1.00 40.81 97 LYS A N 1
ATOM 759 C CA . LYS A 1 97 ? -24.360 -45.103 10.697 1.00 40.81 97 LYS A CA 1
ATOM 760 C C . LYS A 1 97 ? -24.205 -43.817 11.541 1.00 40.81 97 LYS A C 1
ATOM 762 O O . LYS A 1 97 ? -24.393 -43.787 12.752 1.00 40.81 97 LYS A O 1
ATOM 767 N N . THR A 1 98 ? -24.103 -42.700 10.815 1.00 48.94 98 THR A N 1
ATOM 768 C CA . THR A 1 98 ? -24.988 -41.511 10.934 1.00 48.94 98 THR A CA 1
ATOM 769 C C . THR A 1 98 ? -25.555 -41.109 12.315 1.00 48.94 98 THR A C 1
ATOM 771 O O . THR A 1 98 ? -26.583 -41.637 12.746 1.00 48.94 98 THR A O 1
ATOM 774 N N . LYS A 1 99 ? -25.075 -39.985 12.871 1.00 45.69 99 LYS A N 1
ATOM 775 C CA . LYS A 1 99 ? -25.915 -39.033 13.633 1.00 45.69 99 LYS A CA 1
ATOM 776 C C . LYS A 1 99 ? -25.630 -37.593 13.186 1.00 45.69 99 LYS A C 1
ATOM 778 O O . LYS A 1 99 ? -24.502 -37.253 12.844 1.00 45.69 99 LYS A O 1
ATOM 783 N N . LYS A 1 100 ? -26.675 -36.759 13.120 1.00 51.47 100 LYS A N 1
ATOM 784 C CA . LYS A 1 100 ? -26.621 -35.401 12.546 1.00 51.47 100 LYS A CA 1
ATOM 785 C C . LYS A 1 100 ? -26.003 -34.413 13.545 1.00 51.47 100 LYS A C 1
ATOM 787 O O . LYS A 1 100 ? -26.666 -34.039 14.507 1.00 51.47 100 LYS A O 1
ATOM 792 N N . ILE A 1 101 ? -24.784 -33.941 13.287 1.00 48.00 101 ILE A N 1
ATOM 793 C CA . ILE A 1 101 ? -24.178 -32.804 14.002 1.00 48.00 101 ILE A CA 1
ATOM 794 C C . ILE A 1 101 ? -24.182 -31.586 13.071 1.00 48.00 101 ILE A C 1
ATOM 796 O O . ILE A 1 101 ? -23.886 -31.700 11.881 1.00 48.00 101 ILE A O 1
ATOM 800 N N . LYS A 1 102 ? -24.585 -30.422 13.595 1.00 48.00 102 LYS A N 1
ATOM 801 C CA . LYS A 1 102 ? -24.772 -29.195 12.805 1.00 48.00 102 LYS A CA 1
ATOM 802 C C . LYS A 1 102 ? -23.430 -28.729 12.233 1.00 48.00 102 LYS A C 1
ATOM 804 O O . LYS A 1 102 ? -22.481 -28.505 12.978 1.00 48.00 102 LYS A O 1
ATOM 809 N N . THR A 1 103 ? -23.359 -28.550 10.915 1.00 41.97 103 THR A N 1
ATOM 810 C CA . THR A 1 103 ? -22.139 -28.107 10.232 1.00 41.97 103 THR A CA 1
ATOM 811 C C . THR A 1 103 ? -21.823 -26.648 10.559 1.00 41.97 103 THR A C 1
ATOM 813 O O . THR A 1 103 ? -22.301 -25.738 9.875 1.00 41.97 103 THR A O 1
ATOM 816 N N . VAL A 1 104 ? -20.967 -26.415 11.556 1.00 56.22 104 VAL A N 1
ATOM 817 C CA . VAL A 1 104 ? -20.197 -25.168 11.633 1.00 56.22 104 VAL A CA 1
ATOM 818 C C . VAL A 1 104 ? -19.350 -25.110 10.364 1.00 56.22 104 VAL A C 1
ATOM 820 O O . VAL A 1 104 ? -18.443 -25.920 10.163 1.00 56.22 104 VAL A O 1
ATOM 823 N N . ARG A 1 105 ? -19.711 -24.214 9.442 1.00 59.72 105 ARG A N 1
ATOM 824 C CA . ARG A 1 105 ? -19.028 -24.089 8.153 1.00 59.72 105 ARG A CA 1
ATOM 825 C C . ARG A 1 105 ? -17.609 -23.587 8.410 1.00 59.72 105 ARG A C 1
ATOM 827 O O . ARG A 1 105 ? -17.439 -22.422 8.759 1.00 59.72 105 ARG A O 1
ATOM 834 N N . LYS A 1 106 ? -16.600 -24.444 8.199 1.00 50.78 106 LYS A N 1
ATOM 835 C CA . LYS A 1 106 ? -15.201 -23.999 8.091 1.00 50.78 106 LYS A CA 1
ATOM 836 C C . LYS A 1 106 ? -15.157 -22.839 7.083 1.00 50.78 106 LYS A C 1
ATOM 838 O O . LYS A 1 106 ? -15.703 -23.012 5.985 1.00 50.78 106 LYS A O 1
ATOM 843 N N . PRO A 1 107 ? -14.567 -21.676 7.412 1.00 47.34 107 PRO A N 1
ATOM 844 C CA . PRO A 1 107 ? -14.476 -20.580 6.461 1.00 47.34 107 PRO A CA 1
ATOM 845 C C . PRO A 1 107 ? -13.645 -21.047 5.265 1.00 47.34 107 PRO A C 1
ATOM 847 O O . PRO A 1 107 ? -12.479 -21.409 5.411 1.00 47.34 107 PRO A O 1
ATOM 850 N N . LYS A 1 108 ? -14.249 -21.065 4.072 1.00 47.97 108 LYS A N 1
ATOM 851 C CA . LYS A 1 108 ? -13.494 -21.258 2.833 1.00 47.97 108 LYS A CA 1
ATOM 852 C C . LYS A 1 108 ? -12.662 -19.998 2.619 1.00 47.97 108 LYS A C 1
ATOM 854 O O . LYS A 1 108 ? -13.206 -18.987 2.173 1.00 47.97 108 LYS A O 1
ATOM 859 N N . THR A 1 109 ? -11.371 -20.061 2.931 1.00 52.41 109 THR A N 1
ATOM 860 C CA . THR A 1 109 ? -10.363 -19.033 2.632 1.00 52.41 109 THR A CA 1
ATOM 861 C C . THR A 1 109 ? -10.104 -18.970 1.125 1.00 52.41 109 THR A C 1
ATOM 863 O O . THR A 1 109 ? -9.040 -19.303 0.612 1.00 52.41 109 THR A O 1
ATOM 866 N N . ASN A 1 110 ? -11.138 -18.558 0.392 1.00 58.38 110 ASN A N 1
ATOM 867 C CA . ASN A 1 110 ? -11.089 -18.286 -1.033 1.00 58.38 110 ASN A CA 1
ATOM 868 C C . ASN A 1 110 ? -10.228 -17.034 -1.251 1.00 58.38 110 ASN A C 1
ATOM 870 O O . ASN A 1 110 ? -10.772 -15.931 -1.335 1.00 58.38 110 ASN A O 1
ATOM 874 N N . ASN A 1 111 ? -8.908 -17.206 -1.362 1.00 65.44 111 ASN A N 1
ATOM 875 C CA . ASN A 1 111 ? -7.953 -16.160 -1.742 1.00 65.44 111 ASN A CA 1
ATOM 876 C C . ASN A 1 111 ? -8.164 -15.735 -3.208 1.00 65.44 111 ASN A C 1
ATOM 878 O O . ASN A 1 111 ? -7.338 -15.973 -4.090 1.00 65.44 111 ASN A O 1
ATOM 882 N N . LYS A 1 112 ? -9.309 -15.103 -3.479 1.00 68.31 112 LYS A N 1
ATOM 883 C CA . LYS A 1 112 ? -9.622 -14.459 -4.750 1.00 68.31 112 LYS A CA 1
ATOM 884 C C . LYS A 1 112 ? -8.768 -13.199 -4.864 1.00 68.31 112 LYS A C 1
ATOM 886 O O . LYS A 1 112 ? -9.129 -12.162 -4.312 1.00 68.31 112 LYS A O 1
ATOM 891 N N . LYS A 1 113 ? -7.647 -13.288 -5.587 1.00 74.06 113 LYS A N 1
ATOM 892 C CA . LYS A 1 113 ? -6.871 -12.110 -6.004 1.00 74.06 113 LYS A CA 1
ATOM 893 C C . LYS A 1 113 ? -7.826 -11.114 -6.680 1.00 74.06 113 LYS A C 1
ATOM 895 O O . LYS A 1 113 ? -8.522 -11.485 -7.627 1.00 74.06 113 LYS A O 1
ATOM 900 N N . LYS A 1 114 ? -7.908 -9.877 -6.175 1.00 75.50 114 LYS A N 1
ATOM 901 C CA . LYS A 1 114 ? -8.790 -8.837 -6.731 1.00 75.50 114 LYS A CA 1
ATOM 902 C C . LYS A 1 114 ? -8.152 -8.277 -8.002 1.00 75.50 114 LYS A C 1
ATOM 904 O O . LYS A 1 114 ? -7.349 -7.358 -7.931 1.00 75.50 114 LYS A O 1
ATOM 909 N N . ILE A 1 115 ? -8.513 -8.847 -9.147 1.00 84.69 115 ILE A N 1
ATOM 910 C CA . ILE A 1 115 ? -8.089 -8.368 -10.467 1.00 84.69 115 ILE A CA 1
ATOM 911 C C . ILE A 1 115 ? -8.800 -7.039 -10.764 1.00 84.69 115 ILE A C 1
ATOM 913 O O . ILE A 1 115 ? -10.021 -6.955 -10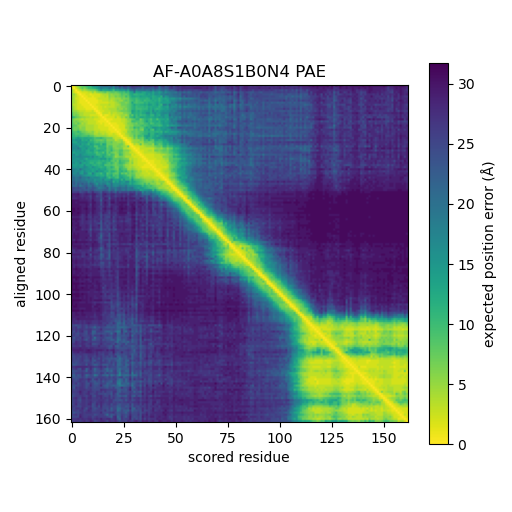.611 1.00 84.69 115 ILE A O 1
ATOM 917 N N . TRP A 1 116 ? -8.054 -6.020 -11.190 1.00 86.69 116 TRP A N 1
ATOM 918 C CA . TRP A 1 116 ? -8.601 -4.751 -11.686 1.00 86.69 116 TRP A CA 1
ATOM 919 C C . TRP A 1 116 ? -8.637 -4.758 -13.217 1.00 86.69 116 TRP A C 1
ATOM 921 O O . TRP A 1 116 ? -7.791 -5.386 -13.859 1.00 86.69 116 TRP A O 1
ATOM 931 N N . ARG A 1 117 ? -9.645 -4.097 -13.793 1.00 90.62 117 ARG A N 1
ATOM 932 C CA . ARG A 1 117 ? -9.825 -3.933 -15.239 1.00 90.62 117 ARG A CA 1
ATOM 933 C C . ARG A 1 117 ? -10.261 -2.515 -15.572 1.00 90.62 117 ARG A C 1
ATOM 935 O O . ARG A 1 117 ? -10.980 -1.920 -14.772 1.00 90.62 117 ARG A O 1
ATOM 942 N N . CYS A 1 118 ? -9.858 -2.030 -16.742 1.00 90.31 118 CYS A N 1
ATOM 943 C CA . CYS A 1 118 ? -10.335 -0.776 -17.317 1.00 90.31 118 CYS A CA 1
ATOM 944 C C . CYS A 1 118 ? -11.775 -0.943 -17.834 1.00 90.31 118 CYS A C 1
ATOM 946 O O . CYS A 1 118 ? -12.048 -1.884 -18.581 1.00 90.31 118 CYS A O 1
ATOM 948 N N . GLY A 1 119 ? -12.691 -0.038 -17.477 1.00 85.25 119 GLY A N 1
ATOM 949 C CA . GLY A 1 119 ? -14.086 -0.091 -17.946 1.00 85.25 119 GLY A CA 1
ATOM 950 C C . GLY A 1 119 ? -14.277 0.146 -19.454 1.00 85.25 119 GLY A C 1
ATOM 951 O O . GLY A 1 119 ? -15.272 -0.307 -20.014 1.00 85.25 119 GLY A O 1
ATOM 952 N N . GLY A 1 120 ? -13.323 0.810 -20.119 1.00 85.94 120 GLY A N 1
ATOM 953 C CA . GLY A 1 120 ? -13.366 1.098 -21.559 1.00 85.94 120 GLY A CA 1
ATOM 954 C C . GLY A 1 120 ? -12.861 -0.064 -22.418 1.00 85.94 120 GLY A C 1
ATOM 955 O O . GLY A 1 120 ? -13.628 -0.694 -23.142 1.00 85.94 120 GLY A O 1
ATOM 956 N N . CYS A 1 121 ? -11.567 -0.383 -22.321 1.00 88.94 121 CYS A N 1
ATOM 957 C CA . CYS A 1 121 ? -10.929 -1.432 -23.129 1.00 88.94 121 CYS A CA 1
ATOM 958 C C . CYS A 1 121 ? -11.059 -2.858 -22.553 1.00 88.94 121 CYS A C 1
ATOM 960 O O . CYS A 1 121 ? -10.663 -3.817 -23.209 1.00 88.94 121 CYS A O 1
ATOM 962 N N . ASN A 1 122 ? -11.611 -3.030 -21.342 1.00 84.56 122 ASN A N 1
ATOM 963 C CA . ASN A 1 122 ? -11.672 -4.301 -20.594 1.00 84.56 122 ASN A CA 1
ATOM 964 C C . ASN A 1 122 ? -10.308 -4.935 -20.248 1.00 84.56 122 ASN A C 1
ATOM 966 O O . ASN A 1 122 ? -10.255 -6.053 -19.723 1.00 84.56 122 ASN A O 1
ATOM 970 N N . GLU A 1 123 ? -9.200 -4.231 -20.478 1.00 87.06 123 GLU A N 1
ATOM 971 C CA . GLU A 1 123 ? -7.860 -4.741 -20.197 1.00 87.06 123 GLU A CA 1
ATOM 972 C C . GLU A 1 123 ? -7.592 -4.869 -18.696 1.00 87.06 123 GLU A C 1
ATOM 974 O O . GLU A 1 123 ? -8.135 -4.138 -17.869 1.00 87.06 123 GLU A O 1
ATOM 979 N N . VAL A 1 124 ? -6.767 -5.856 -18.346 1.00 89.38 124 VAL A N 1
ATOM 980 C CA . VAL A 1 124 ? -6.406 -6.207 -16.968 1.00 89.38 124 VAL A CA 1
ATOM 981 C C . VAL A 1 124 ? -5.136 -5.472 -16.561 1.00 89.38 124 VAL A C 1
ATOM 983 O O . VAL A 1 124 ? -4.145 -5.547 -17.286 1.00 89.38 124 VAL A O 1
ATOM 986 N N . TYR A 1 125 ? -5.146 -4.860 -15.372 1.00 86.50 125 TYR A N 1
ATOM 987 C CA . TYR A 1 125 ? -3.948 -4.284 -14.756 1.00 86.50 125 TYR A CA 1
ATOM 988 C C . TYR A 1 125 ? -2.833 -5.336 -14.634 1.00 86.50 125 TYR A C 1
ATOM 990 O O . TYR A 1 125 ? -3.050 -6.427 -14.095 1.00 86.50 125 TYR A O 1
ATOM 998 N N . LYS A 1 126 ? -1.643 -4.995 -15.132 1.00 80.12 126 LYS A N 1
ATOM 999 C CA . LYS A 1 126 ? -0.426 -5.813 -15.117 1.00 80.12 126 LYS A CA 1
ATOM 1000 C C . LYS A 1 126 ? 0.758 -4.933 -14.729 1.00 80.12 126 LYS A C 1
ATOM 1002 O O . LYS A 1 126 ? 0.773 -3.746 -15.035 1.00 80.12 126 LYS A O 1
ATOM 1007 N N . GLU A 1 127 ? 1.761 -5.550 -14.124 1.00 76.25 127 GLU A N 1
ATOM 1008 C CA . GLU A 1 127 ? 3.098 -4.977 -13.981 1.00 76.25 127 GLU A CA 1
ATOM 1009 C C . GLU A 1 127 ? 3.966 -5.437 -15.176 1.00 76.25 127 GLU A C 1
ATOM 1011 O O . GLU A 1 127 ? 3.799 -6.579 -15.623 1.00 76.25 127 GLU A O 1
ATOM 1016 N N . PRO A 1 128 ? 4.888 -4.605 -15.701 1.00 76.25 128 PRO A N 1
ATOM 1017 C CA . PRO A 1 128 ? 5.163 -3.219 -15.309 1.00 76.25 128 PRO A CA 1
ATOM 1018 C C . PRO A 1 128 ? 4.077 -2.235 -15.778 1.00 76.25 128 PRO A C 1
ATOM 1020 O O . PRO A 1 128 ? 3.378 -2.483 -16.757 1.00 76.25 128 PRO A O 1
ATOM 1023 N N . ILE A 1 129 ? 3.960 -1.104 -15.077 1.00 73.06 129 ILE A N 1
ATOM 1024 C CA . ILE A 1 129 ? 3.038 -0.016 -15.430 1.00 73.06 129 ILE A CA 1
ATOM 1025 C C . ILE A 1 129 ? 3.617 0.750 -16.628 1.00 73.06 129 ILE A C 1
ATOM 1027 O O . ILE A 1 129 ? 4.752 1.218 -16.561 1.00 73.06 129 ILE A O 1
ATOM 1031 N N . VAL A 1 130 ? 2.843 0.860 -17.711 1.00 78.50 130 VAL A N 1
ATOM 1032 C CA . VAL A 1 130 ? 3.208 1.595 -18.944 1.00 78.50 130 VAL A CA 1
ATOM 1033 C C . VAL A 1 130 ? 2.260 2.770 -19.217 1.00 78.50 130 VAL A C 1
ATOM 1035 O O . VAL A 1 130 ? 2.658 3.738 -19.855 1.00 78.50 130 VAL A O 1
ATOM 1038 N N . GLU A 1 131 ? 1.027 2.706 -18.709 1.00 84.44 131 GLU A N 1
ATOM 1039 C CA . GLU A 1 131 ? -0.003 3.741 -18.846 1.00 84.44 131 GLU A CA 1
ATOM 1040 C C . GLU A 1 131 ? -0.592 4.083 -17.475 1.00 84.44 131 GLU A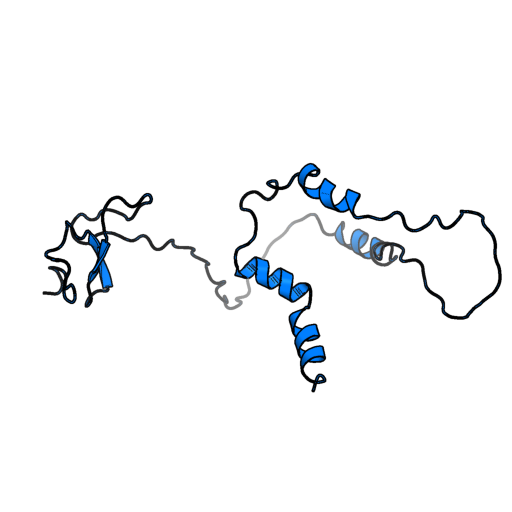 C 1
ATOM 1042 O O . GLU A 1 131 ? -0.677 3.211 -16.603 1.00 84.44 131 GLU A O 1
ATOM 1047 N N . ASP A 1 132 ? -1.021 5.333 -17.300 1.00 89.25 132 ASP A N 1
ATOM 1048 C CA . ASP A 1 132 ? -1.618 5.828 -16.062 1.00 89.25 132 ASP A CA 1
ATOM 1049 C C . ASP A 1 132 ? -3.094 5.425 -15.905 1.00 89.25 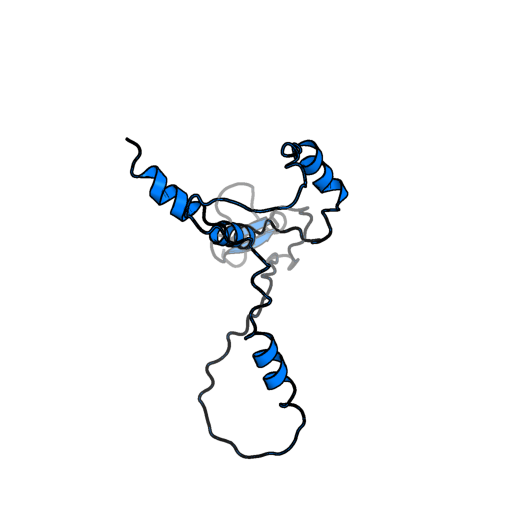132 ASP A C 1
ATOM 1051 O O . ASP A 1 132 ? -3.854 5.284 -16.869 1.00 89.25 132 ASP A O 1
ATOM 1055 N N . TRP A 1 133 ? -3.500 5.218 -14.650 1.00 91.25 133 TRP A N 1
ATOM 1056 C CA . TRP A 1 133 ? -4.814 4.696 -14.270 1.00 91.25 133 TRP A CA 1
ATOM 1057 C C . TRP A 1 133 ? -5.539 5.652 -13.319 1.00 91.25 133 TRP A C 1
ATOM 1059 O O . TRP A 1 133 ? -5.017 6.015 -12.266 1.00 91.25 133 TRP A O 1
ATOM 1069 N N . ILE A 1 134 ? -6.796 5.965 -13.632 1.00 91.44 134 ILE A N 1
ATOM 1070 C CA . ILE A 1 134 ? -7.677 6.822 -12.836 1.00 91.44 134 ILE A CA 1
ATOM 1071 C C . ILE A 1 134 ? -8.927 6.063 -12.364 1.00 91.44 134 ILE A C 1
ATOM 1073 O O . ILE A 1 134 ? -9.468 5.201 -13.059 1.00 91.44 134 ILE A O 1
ATOM 1077 N N . ALA A 1 135 ? -9.399 6.371 -11.154 1.00 93.06 135 ALA A N 1
ATOM 1078 C CA . ALA A 1 135 ? -10.601 5.776 -10.574 1.00 93.06 135 ALA A CA 1
ATOM 1079 C C . ALA A 1 135 ? -11.789 6.747 -10.650 1.00 93.06 135 ALA A C 1
ATOM 1081 O O . ALA A 1 135 ? -11.672 7.916 -10.281 1.00 93.06 135 ALA A O 1
ATOM 1082 N N . CYS A 1 136 ? -12.953 6.268 -11.090 1.00 92.88 136 CYS A N 1
ATOM 1083 C CA . CYS A 1 136 ? -14.168 7.082 -11.130 1.00 92.88 136 CYS A CA 1
ATOM 1084 C C . CYS A 1 136 ? -14.700 7.360 -9.714 1.00 92.88 136 CYS A C 1
ATOM 1086 O O . CYS A 1 136 ? -14.900 6.434 -8.927 1.00 92.88 136 CYS A O 1
ATOM 1088 N N . ASN A 1 137 ? -15.013 8.622 -9.411 1.00 91.38 137 ASN A N 1
ATOM 1089 C CA . ASN A 1 137 ? -15.523 9.041 -8.101 1.00 91.38 137 ASN A CA 1
ATOM 1090 C C . ASN A 1 137 ? -16.842 8.333 -7.707 1.00 91.38 137 ASN A C 1
ATOM 1092 O O . ASN A 1 137 ? -17.044 8.002 -6.538 1.00 91.38 137 ASN A O 1
ATOM 1096 N N . THR A 1 138 ? -17.716 8.064 -8.686 1.00 91.88 138 THR A N 1
ATOM 1097 C CA . THR A 1 138 ? -19.049 7.470 -8.481 1.00 91.88 138 THR A CA 1
ATOM 1098 C C . THR A 1 138 ? -18.989 5.951 -8.287 1.00 91.88 138 THR A C 1
ATOM 1100 O O . THR A 1 138 ? -19.286 5.462 -7.197 1.00 91.88 138 THR A O 1
ATOM 1103 N N . CYS A 1 139 ? -18.592 5.182 -9.310 1.00 91.56 139 CYS A N 1
ATOM 1104 C CA . CYS A 1 139 ? -18.593 3.711 -9.248 1.00 91.56 139 CYS A CA 1
ATOM 1105 C C . CYS A 1 139 ? -17.331 3.100 -8.613 1.00 91.56 139 CYS A C 1
ATOM 1107 O O . CYS A 1 139 ? -17.350 1.931 -8.226 1.00 91.56 139 CYS A O 1
ATOM 1109 N N . LYS A 1 140 ? -16.239 3.870 -8.478 1.00 89.94 140 LYS A N 1
ATOM 1110 C CA . LYS A 1 140 ? -14.917 3.413 -7.993 1.00 89.94 140 LYS A CA 1
ATOM 1111 C C . LYS A 1 140 ? -14.303 2.291 -8.837 1.00 89.94 140 LYS A C 1
ATOM 1113 O O . LYS A 1 140 ? -13.459 1.527 -8.363 1.00 89.94 140 LYS A O 1
ATOM 1118 N N . GLU A 1 141 ? -14.718 2.215 -10.098 1.00 91.44 141 GLU A N 1
ATOM 1119 C CA . GLU A 1 141 ? -14.060 1.427 -11.133 1.00 91.44 141 GLU A CA 1
ATOM 1120 C C . GLU A 1 141 ? -12.855 2.181 -11.689 1.00 91.44 141 GLU A C 1
ATOM 1122 O O . GLU A 1 141 ? -12.798 3.413 -11.670 1.00 91.44 141 GLU A O 1
ATOM 1127 N N . TRP A 1 142 ? -11.899 1.409 -12.189 1.00 92.44 142 TRP A N 1
ATOM 1128 C CA . TRP A 1 142 ? -10.637 1.886 -12.728 1.00 92.44 142 TRP A CA 1
ATOM 1129 C C . TRP A 1 142 ? -10.709 2.007 -14.253 1.00 92.44 142 TRP A C 1
ATOM 1131 O O . TRP A 1 142 ? -11.386 1.219 -14.914 1.00 92.44 142 TRP A O 1
ATOM 1141 N N . TRP A 1 143 ? -10.024 3.004 -14.801 1.00 92.94 143 TRP A N 1
ATOM 1142 C CA . TRP A 1 143 ? -9.950 3.333 -16.226 1.00 92.94 143 TRP A CA 1
ATOM 1143 C C . TRP A 1 143 ? -8.510 3.768 -16.541 1.00 92.94 143 TRP A C 1
ATOM 1145 O O . TRP A 1 143 ? -7.866 4.358 -15.677 1.00 92.94 143 TRP A O 1
ATOM 1155 N N . HIS A 1 144 ? -7.988 3.498 -17.741 1.00 91.81 144 HIS A N 1
ATOM 1156 C CA . HIS A 1 144 ? -6.765 4.180 -18.195 1.00 91.81 144 HIS A CA 1
ATOM 1157 C C . HIS A 1 144 ? -7.075 5.664 -18.412 1.00 91.81 144 HIS A C 1
ATOM 1159 O O . HIS A 1 144 ? -8.188 5.982 -18.842 1.00 91.81 144 HIS A O 1
ATOM 1165 N N . GLU A 1 145 ? -6.108 6.556 -18.197 1.00 89.56 145 GLU A N 1
ATOM 1166 C CA . GLU A 1 145 ? -6.280 7.983 -18.511 1.00 89.56 145 GLU A CA 1
ATOM 1167 C C . GLU A 1 145 ? -6.612 8.163 -20.004 1.00 89.56 145 GLU A C 1
ATOM 1169 O O . GLU A 1 145 ? -7.642 8.748 -20.331 1.00 89.56 145 GLU A O 1
ATOM 1174 N N . ASN A 1 146 ? -5.884 7.471 -20.892 1.00 88.19 146 ASN A N 1
ATOM 1175 C CA . ASN A 1 146 ? -6.155 7.375 -22.337 1.00 88.19 146 ASN A CA 1
ATOM 1176 C C . ASN A 1 146 ? -7.542 6.801 -22.710 1.00 88.19 146 ASN A C 1
ATOM 1178 O O . ASN A 1 146 ? -8.011 6.988 -23.830 1.00 88.19 146 ASN A O 1
ATOM 1182 N N . CYS A 1 147 ? -8.197 6.063 -21.805 1.00 89.25 147 CYS A N 1
ATOM 1183 C CA . CYS A 1 147 ? -9.548 5.512 -21.996 1.00 89.25 147 CYS A CA 1
ATOM 1184 C C . CYS A 1 147 ? -10.639 6.406 -21.376 1.00 89.25 147 CYS A C 1
ATOM 1186 O O . CYS A 1 147 ? -11.772 5.955 -21.187 1.00 89.25 147 CYS A O 1
ATOM 1188 N N . SER A 1 148 ? -10.302 7.642 -21.008 1.00 86.81 148 SER A N 1
ATOM 1189 C CA . SER A 1 148 ? -11.166 8.571 -20.286 1.00 86.81 148 SER A CA 1
ATOM 1190 C C . SER A 1 148 ? -11.040 9.992 -20.834 1.00 86.81 148 SER A C 1
ATOM 1192 O O . SER A 1 148 ? -10.002 10.370 -21.361 1.00 86.81 148 SER A O 1
ATOM 1194 N N . ASP A 1 149 ? -12.068 10.820 -20.648 1.00 83.56 149 ASP A N 1
ATOM 1195 C CA . ASP A 1 149 ? -12.013 12.246 -21.009 1.00 83.56 149 ASP A CA 1
ATOM 1196 C C . ASP A 1 149 ? -11.314 13.097 -19.920 1.00 83.56 149 ASP A C 1
ATOM 1198 O O . ASP A 1 149 ? -11.668 14.261 -19.709 1.00 83.56 149 ASP A O 1
ATOM 1202 N N . TYR A 1 150 ? -10.398 12.509 -19.140 1.00 86.81 150 TYR A N 1
ATOM 1203 C CA . TYR A 1 150 ? -9.724 13.204 -18.044 1.00 86.81 150 TYR A CA 1
ATOM 1204 C C . TYR A 1 150 ? -8.555 14.045 -18.562 1.00 86.81 150 TYR A C 1
ATOM 1206 O O . TYR A 1 150 ? -7.704 13.564 -19.298 1.00 86.81 150 TYR A O 1
ATOM 1214 N N . ASN A 1 151 ? -8.523 15.317 -18.163 1.00 83.19 151 ASN A N 1
ATOM 1215 C CA . ASN A 1 151 ? -7.543 16.300 -18.626 1.00 83.19 151 ASN A CA 1
ATOM 1216 C C . ASN A 1 151 ? -6.764 16.883 -17.432 1.00 83.19 151 ASN A C 1
ATOM 1218 O O . ASN A 1 151 ? -6.799 18.090 -17.171 1.00 83.19 151 ASN A O 1
ATOM 1222 N N . GLY A 1 152 ? -6.167 15.997 -16.624 1.00 80.31 152 GLY A N 1
ATOM 1223 C CA . GLY A 1 152 ? -5.292 16.333 -15.491 1.00 80.31 152 GLY A CA 1
ATOM 1224 C C . GLY A 1 152 ? -5.913 17.135 -14.334 1.00 80.31 152 GLY A C 1
ATOM 1225 O O . GLY A 1 152 ? -5.184 17.579 -13.448 1.00 80.31 152 GLY A O 1
ATOM 1226 N N . SER A 1 153 ? -7.227 17.391 -14.327 1.00 79.88 153 SER A N 1
ATOM 1227 C CA . SER A 1 153 ? -7.861 18.279 -13.342 1.00 79.88 153 SER A CA 1
ATOM 1228 C C . SER A 1 153 ? -9.320 17.925 -13.027 1.00 79.88 153 SER A C 1
ATOM 1230 O O . SER A 1 153 ? -10.089 17.498 -13.886 1.00 79.88 153 SER A O 1
ATOM 1232 N N . GLY A 1 154 ? -9.712 18.118 -11.762 1.00 84.56 154 GLY A N 1
ATOM 1233 C CA . GLY A 1 154 ? -11.064 17.838 -11.262 1.00 84.56 154 GLY A CA 1
ATOM 1234 C C . GLY A 1 154 ? -11.290 16.387 -10.816 1.00 84.56 154 GLY A C 1
ATOM 1235 O O . GLY A 1 154 ? -10.353 15.596 -10.709 1.00 84.56 154 GLY A O 1
ATOM 1236 N N . ALA A 1 155 ? -12.549 16.045 -10.522 1.00 87.44 155 ALA A N 1
ATOM 1237 C CA . ALA A 1 155 ? -12.962 14.698 -10.130 1.00 87.44 155 ALA A CA 1
ATOM 1238 C C . ALA A 1 155 ? -13.488 13.918 -11.345 1.00 87.44 155 ALA A C 1
ATOM 1240 O O . ALA A 1 155 ? -14.460 14.332 -11.976 1.00 87.44 155 ALA A O 1
ATOM 1241 N N . PHE A 1 156 ? -12.874 12.775 -11.661 1.00 90.56 156 PHE A N 1
ATOM 1242 C CA . PHE A 1 156 ? -13.266 11.965 -12.813 1.00 90.56 156 PHE A CA 1
ATOM 1243 C C . PHE A 1 156 ? -14.599 11.225 -12.601 1.00 90.56 156 PHE A C 1
ATOM 1245 O O . PHE A 1 156 ? -14.805 10.518 -11.607 1.00 90.56 156 PHE A O 1
ATOM 1252 N N . ILE A 1 157 ? -15.485 11.343 -13.593 1.00 91.56 157 ILE A N 1
ATOM 1253 C CA . ILE A 1 157 ? -16.738 10.596 -13.720 1.00 91.56 157 ILE A CA 1
ATOM 1254 C C . ILE A 1 157 ? -16.699 9.858 -15.064 1.00 91.56 157 ILE A C 1
ATOM 1256 O 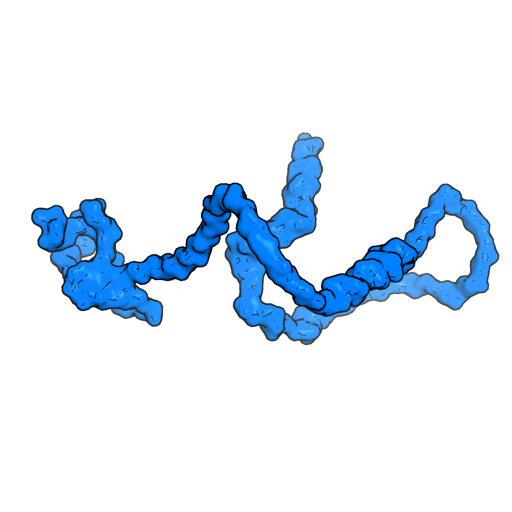O . ILE A 1 157 ? -16.549 10.488 -16.112 1.00 91.56 157 ILE A O 1
ATOM 1260 N N . CYS A 1 158 ? -16.803 8.527 -15.038 1.00 90.88 158 CYS A N 1
ATOM 1261 C CA . CYS A 1 158 ? -16.740 7.708 -16.245 1.00 90.88 158 CYS A CA 1
ATOM 1262 C C . CYS A 1 158 ? -18.022 7.813 -17.081 1.00 90.88 158 CYS A C 1
ATOM 1264 O O . CYS A 1 158 ? -19.087 8.157 -16.573 1.00 90.88 158 CYS A O 1
ATOM 1266 N N . ASN A 1 159 ? -17.943 7.421 -18.354 1.00 86.12 159 ASN A N 1
ATOM 1267 C CA . ASN A 1 159 ? -19.057 7.491 -19.310 1.00 86.12 159 ASN A CA 1
ATOM 1268 C C . ASN A 1 159 ? -20.247 6.551 -18.998 1.00 86.12 159 ASN A C 1
ATOM 1270 O O . ASN A 1 159 ? -21.240 6.573 -19.715 1.00 86.12 159 ASN A O 1
ATOM 1274 N N . VAL A 1 160 ? -20.171 5.759 -17.920 1.00 86.94 160 VAL A N 1
ATOM 1275 C CA . VAL A 1 160 ? -21.267 4.929 -17.370 1.00 86.94 160 VAL A CA 1
ATOM 1276 C C . VAL A 1 160 ? -21.961 5.614 -16.173 1.00 86.94 160 VAL A C 1
ATOM 1278 O O . VAL A 1 160 ? -22.993 5.150 -15.698 1.00 86.94 160 VAL A O 1
ATOM 1281 N N . CYS A 1 161 ? -21.395 6.708 -15.652 1.00 87.12 161 CYS A N 1
ATOM 1282 C CA . CYS A 1 161 ? -21.876 7.449 -14.478 1.00 87.12 161 CYS A CA 1
ATOM 1283 C C . CYS A 1 161 ? -22.067 8.960 -14.731 1.00 87.12 161 CYS A C 1
ATOM 1285 O O . CYS A 1 161 ? -22.272 9.698 -13.765 1.00 87.12 161 CYS A O 1
ATOM 1287 N N . LYS A 1 162 ? -21.951 9.404 -15.990 1.00 82.44 162 LYS A N 1
ATOM 1288 C CA . LYS A 1 162 ? -22.356 10.740 -16.459 1.00 82.44 162 LYS A CA 1
ATOM 1289 C C . LYS A 1 162 ? -23.864 10.781 -16.727 1.00 82.44 162 LYS A C 1
ATOM 1291 O O . LYS A 1 162 ? -24.416 9.709 -17.057 1.00 82.44 162 LYS A O 1
#

Mean predicted aligned error: 21.89 Å

Solvent-accessible surface area (backbone atoms only — not comparable to full-atom values): 11453 Å² total; per-residue (Å²): 141,61,84,69,54,59,62,55,46,58,71,60,74,34,68,70,54,51,57,50,45,36,70,70,73,59,71,60,67,94,53,84,79,72,68,53,76,75,76,50,56,71,53,60,83,66,59,71,79,72,82,77,82,76,92,73,92,78,90,86,83,86,74,98,65,91,78,73,80,83,67,71,97,67,81,52,79,64,53,75,50,58,59,67,71,61,68,75,77,67,86,90,91,82,87,86,82,89,80,97,72,85,80,78,74,76,80,79,83,72,83,70,76,86,82,54,44,22,78,69,84,62,47,66,77,60,85,80,81,86,73,62,76,46,60,20,73,82,84,65,48,39,28,38,43,92,64,47,97,68,74,94,67,86,86,51,66,46,95,89,74,109